Protein AF-A0AAN8NNY3-F1 (afdb_monomer)

Foldseek 3Di:
DDPLLVVQLQVLLCQAQVDHDDPPDDDPLSVLLVVLLVLVVQVPDPPNAVCNVPVCLVVDDPPPPRVVVVVSVVVSVVSLLVSLVVSLVSSVVCVVVVNGDDHNLVVQLCVQLVVDPVSDHDPVSSVVSSVVSSVSSSVRSPVSSVVVVVVVVCCVVPVVD

Sequence (161 aa):
MVDFDRTSGATVLRAVHGYNIEPGKPDALVERVDRMMKEFSLVAVPQKWMVDLFPILRYLPEGFPGTSFKKTARAWKKSFEETAHIQYQFAQRQIAAGCHRQSYVSKLVERSRKESDDGDLNPEDERAIIYTAANLYGGGADITAIGMTSFTLAMILFPEV

Solvent-accessible surface area (backbone atoms only — not comparable to full-atom values): 9024 Å² total; per-residue (Å²): 132,87,62,44,56,62,54,26,39,40,53,35,40,25,48,37,40,34,42,82,76,64,86,96,55,92,48,76,67,57,56,52,48,53,52,40,48,56,54,48,58,63,66,71,43,80,80,71,45,60,43,76,80,39,65,70,45,74,77,53,61,81,83,43,94,75,20,67,60,56,62,54,51,52,54,48,49,48,50,45,52,54,49,29,49,50,51,44,51,53,33,50,52,30,51,76,69,73,70,52,49,87,18,54,50,52,54,49,53,56,47,48,22,70,75,29,94,89,48,56,70,54,70,68,57,53,50,48,53,36,54,53,47,41,49,51,40,62,57,46,14,58,52,48,19,53,47,53,52,51,50,54,50,45,51,70,78,40,72,89,112

Structure (mmCIF, N/CA/C/O backbone):
data_AF-A0AAN8NNY3-F1
#
_entry.id   AF-A0AAN8NNY3-F1
#
loop_
_atom_site.group_PDB
_atom_site.id
_atom_site.type_symbol
_atom_site.label_atom_id
_atom_site.label_alt_id
_atom_site.label_comp_id
_atom_site.label_asym_id
_atom_site.label_entity_id
_atom_site.label_seq_id
_atom_site.pdbx_PDB_ins_code
_atom_site.Cartn_x
_atom_site.Cartn_y
_atom_site.Cartn_z
_atom_site.occupancy
_atom_site.B_iso_or_equiv
_atom_site.auth_seq_id
_atom_site.auth_comp_id
_atom_site.auth_asym_id
_atom_site.auth_atom_id
_atom_site.pdbx_PDB_model_num
ATOM 1 N N . MET A 1 1 ? -26.022 -9.196 -3.655 1.00 46.44 1 MET A N 1
ATOM 2 C CA . MET A 1 1 ? -24.721 -9.886 -3.550 1.00 46.44 1 MET A CA 1
ATOM 3 C C . MET A 1 1 ? -23.793 -8.943 -2.805 1.00 46.44 1 MET A C 1
ATOM 5 O O . MET A 1 1 ? -23.715 -7.792 -3.212 1.00 46.44 1 MET A O 1
ATOM 9 N N . VAL A 1 2 ? -23.241 -9.350 -1.660 1.00 61.12 2 VAL A N 1
ATOM 10 C CA . VAL A 1 2 ? -22.359 -8.488 -0.852 1.00 61.12 2 VAL A CA 1
ATOM 11 C C . VAL A 1 2 ? -21.041 -8.311 -1.601 1.00 61.12 2 VAL A C 1
ATOM 13 O O . VAL A 1 2 ? -20.445 -9.297 -2.020 1.00 61.12 2 VAL A O 1
ATOM 16 N N . ASP A 1 3 ? -20.616 -7.065 -1.793 1.00 80.94 3 ASP A N 1
ATOM 17 C CA . ASP A 1 3 ? -19.315 -6.738 -2.379 1.00 80.94 3 ASP A CA 1
ATOM 18 C C . ASP A 1 3 ? -18.250 -6.760 -1.270 1.00 80.94 3 ASP A C 1
ATOM 20 O O . ASP A 1 3 ? -18.065 -5.795 -0.513 1.00 80.94 3 ASP A O 1
ATOM 24 N N . PHE A 1 4 ? -17.627 -7.929 -1.108 1.00 85.50 4 PHE A N 1
ATOM 25 C CA . PHE A 1 4 ? -16.606 -8.182 -0.094 1.00 85.50 4 PHE A CA 1
ATOM 26 C C . PHE A 1 4 ? -15.318 -7.395 -0.352 1.00 85.50 4 PHE A C 1
ATOM 28 O O . PHE A 1 4 ? -14.710 -6.933 0.616 1.00 85.50 4 PHE A O 1
ATOM 35 N N . ASP A 1 5 ? -14.958 -7.166 -1.616 1.00 81.12 5 ASP A N 1
ATOM 36 C CA . ASP A 1 5 ? -13.766 -6.407 -2.010 1.00 81.12 5 ASP A CA 1
ATOM 37 C C . ASP A 1 5 ? -13.889 -4.960 -1.537 1.00 81.12 5 ASP A C 1
ATOM 39 O O . ASP A 1 5 ? -13.052 -4.460 -0.776 1.00 81.12 5 ASP A O 1
ATOM 43 N N . ARG A 1 6 ? -15.007 -4.308 -1.878 1.00 80.69 6 ARG A N 1
ATOM 44 C CA . ARG A 1 6 ? -15.270 -2.927 -1.463 1.00 80.69 6 ARG A CA 1
ATOM 45 C C . ARG A 1 6 ? -15.339 -2.793 0.057 1.00 80.69 6 ARG A C 1
ATOM 47 O O . ARG A 1 6 ? -14.796 -1.843 0.622 1.00 80.69 6 ARG A O 1
ATOM 54 N N . THR A 1 7 ? -16.011 -3.725 0.732 1.00 85.00 7 THR A N 1
ATOM 55 C CA . THR A 1 7 ? -16.192 -3.684 2.196 1.00 85.00 7 THR A CA 1
ATOM 56 C C . THR A 1 7 ? -14.870 -3.891 2.934 1.00 85.00 7 THR A C 1
ATOM 58 O O . THR A 1 7 ? -14.581 -3.208 3.922 1.00 85.00 7 THR A O 1
ATOM 61 N N . SER A 1 8 ? -14.037 -4.800 2.435 1.00 86.75 8 SER A N 1
ATOM 62 C CA . SER A 1 8 ? -12.702 -5.039 2.963 1.00 86.75 8 SER A CA 1
ATOM 63 C C . SER A 1 8 ? -11.789 -3.829 2.750 1.00 86.75 8 SER A C 1
ATOM 65 O O . SER A 1 8 ? -11.245 -3.284 3.714 1.00 86.75 8 SER A O 1
ATOM 67 N N . GLY A 1 9 ? -11.711 -3.321 1.514 1.00 85.62 9 GLY A N 1
ATOM 68 C CA . GLY A 1 9 ? -10.937 -2.125 1.182 1.00 85.62 9 GLY A CA 1
ATOM 69 C C . GLY A 1 9 ? -11.335 -0.920 2.038 1.00 85.62 9 GLY A C 1
ATOM 70 O O . GLY A 1 9 ? -10.467 -0.227 2.568 1.00 85.62 9 GLY A O 1
ATOM 71 N N . ALA A 1 10 ? -12.637 -0.723 2.269 1.00 86.75 10 ALA A N 1
ATOM 72 C CA . ALA A 1 10 ? -13.160 0.295 3.180 1.00 86.75 10 ALA A CA 1
ATOM 73 C C . ALA A 1 10 ? -12.654 0.151 4.610 1.00 86.75 10 ALA A C 1
ATOM 75 O O . ALA A 1 10 ? -12.238 1.125 5.243 1.00 86.75 10 ALA A O 1
ATOM 76 N N . THR A 1 11 ? -12.704 -1.073 5.122 1.00 89.00 11 THR A N 1
ATOM 77 C CA . THR A 1 11 ? -12.336 -1.381 6.501 1.00 89.00 11 THR A CA 1
ATOM 78 C C . THR A 1 11 ? -10.849 -1.131 6.722 1.00 89.00 11 THR A C 1
ATOM 80 O O . THR A 1 11 ? -10.465 -0.506 7.713 1.00 89.00 11 THR A O 1
ATOM 83 N N . VAL A 1 12 ? -10.013 -1.534 5.764 1.00 90.75 12 VAL A N 1
ATOM 84 C CA . VAL A 1 12 ? -8.563 -1.350 5.840 1.00 90.75 12 VAL A CA 1
ATOM 85 C C . VAL A 1 12 ? -8.171 0.114 5.630 1.00 90.75 12 VAL A C 1
ATOM 87 O O . VAL A 1 12 ? -7.403 0.642 6.429 1.00 90.75 12 VAL A O 1
ATOM 90 N N . LEU A 1 13 ? -8.752 0.832 4.661 1.00 90.50 13 LEU A N 1
ATOM 91 C CA . LEU A 1 13 ? -8.541 2.284 4.500 1.00 90.50 13 LEU A CA 1
ATOM 92 C C . LEU A 1 13 ? -8.874 3.059 5.781 1.00 90.50 13 LEU A C 1
ATOM 94 O O . LEU A 1 13 ? -8.124 3.950 6.196 1.00 90.50 13 LEU A O 1
ATOM 98 N N . ARG A 1 14 ? -9.968 2.683 6.448 1.00 92.25 14 ARG A N 1
ATOM 99 C CA . ARG A 1 14 ? -10.376 3.279 7.720 1.00 92.25 14 ARG A CA 1
ATOM 100 C C . ARG A 1 14 ? -9.402 2.964 8.846 1.00 92.25 14 ARG A C 1
ATOM 102 O O . ARG A 1 14 ? -9.060 3.864 9.608 1.00 92.25 14 ARG A O 1
ATOM 109 N N . ALA A 1 15 ? -8.954 1.717 8.964 1.00 93.88 15 ALA A N 1
ATOM 110 C CA . ALA A 1 15 ? -8.013 1.309 10.003 1.00 93.88 15 ALA A CA 1
ATOM 111 C C . ALA A 1 15 ? -6.622 1.938 9.810 1.00 93.88 15 ALA A C 1
ATOM 113 O O . ALA A 1 15 ? -5.995 2.379 10.776 1.00 93.88 15 ALA A O 1
ATOM 114 N N . VAL A 1 16 ? -6.152 2.008 8.563 1.00 94.94 16 VAL A N 1
ATOM 115 C CA . VAL A 1 16 ? -4.788 2.433 8.239 1.00 94.94 16 VAL A CA 1
ATOM 116 C C . VAL A 1 16 ? -4.667 3.953 8.161 1.00 94.94 16 VAL A C 1
ATOM 118 O O . VAL A 1 16 ? -3.784 4.519 8.801 1.00 94.94 16 VAL A O 1
ATOM 121 N N . HIS A 1 17 ? -5.576 4.618 7.444 1.00 93.94 17 HIS A N 1
ATOM 122 C CA . HIS A 1 17 ? -5.497 6.055 7.148 1.00 93.94 17 HIS A CA 1
ATOM 123 C C . HIS A 1 17 ? -6.589 6.891 7.826 1.00 93.94 17 HIS A C 1
ATOM 125 O O . HIS A 1 17 ? -6.623 8.109 7.659 1.00 93.94 17 HIS A O 1
ATOM 131 N N . GLY A 1 18 ? -7.520 6.264 8.553 1.00 92.69 18 GLY A N 1
ATOM 132 C CA . GLY A 1 18 ? -8.675 6.968 9.116 1.00 92.69 18 GLY A CA 1
ATOM 133 C C . GLY A 1 18 ? -9.695 7.394 8.054 1.00 92.69 18 GLY A C 1
ATOM 134 O O . GLY A 1 18 ? -10.575 8.197 8.352 1.00 92.69 18 GLY A O 1
ATOM 135 N N . TYR A 1 19 ? -9.581 6.869 6.831 1.00 91.38 19 TYR A N 1
ATOM 136 C CA . TYR A 1 19 ? -10.404 7.242 5.684 1.00 91.38 19 TYR A CA 1
ATOM 137 C C . TYR A 1 19 ? -11.764 6.539 5.727 1.00 91.38 19 TYR A C 1
ATOM 139 O O . TYR A 1 19 ? -11.829 5.323 5.891 1.00 91.38 19 TYR A O 1
ATOM 147 N N . ASN A 1 20 ? -12.859 7.286 5.587 1.00 88.06 20 ASN A N 1
ATOM 148 C CA . ASN A 1 20 ? -14.209 6.728 5.623 1.00 88.06 20 ASN A CA 1
ATOM 149 C C . ASN A 1 20 ? -14.860 6.849 4.244 1.00 88.06 20 ASN A C 1
ATOM 151 O O . ASN A 1 20 ? -15.043 7.958 3.754 1.00 88.06 20 ASN A O 1
ATOM 155 N N . ILE A 1 21 ? -15.226 5.715 3.651 1.00 84.31 21 ILE A N 1
ATOM 156 C CA . ILE A 1 21 ? -15.906 5.678 2.353 1.00 84.31 21 ILE A CA 1
ATOM 157 C C . ILE A 1 21 ? -17.404 5.888 2.567 1.00 84.31 21 ILE A C 1
ATOM 159 O O . ILE A 1 21 ? -18.008 5.266 3.446 1.00 84.31 21 ILE A O 1
ATOM 163 N N . GLU A 1 22 ? -18.022 6.718 1.730 1.00 77.75 22 GLU A N 1
ATOM 164 C CA . GLU A 1 22 ? -19.474 6.876 1.725 1.00 77.75 22 GLU A CA 1
ATOM 165 C C . GLU A 1 22 ? -20.169 5.652 1.089 1.00 77.75 22 GLU A C 1
ATOM 167 O O . GLU A 1 22 ? -19.827 5.238 -0.029 1.00 77.75 22 GLU A O 1
ATOM 172 N N . PRO A 1 23 ? -21.167 5.049 1.764 1.00 72.44 23 PRO A N 1
ATOM 173 C CA . PRO A 1 23 ? -21.946 3.959 1.191 1.00 72.44 23 PRO A CA 1
ATOM 174 C C . PRO A 1 23 ? -22.622 4.378 -0.122 1.00 72.44 23 PRO A C 1
ATOM 176 O O . PRO A 1 23 ? -23.242 5.434 -0.204 1.00 72.44 23 PRO A O 1
ATOM 179 N N . GLY A 1 24 ? -22.518 3.536 -1.153 1.00 69.69 24 GLY A N 1
ATOM 180 C CA . GLY A 1 24 ? -23.240 3.718 -2.418 1.00 69.69 24 GLY A CA 1
ATOM 181 C C . GLY A 1 24 ? -22.685 4.779 -3.376 1.00 69.69 24 GLY A C 1
ATOM 182 O O . GLY A 1 24 ? -23.247 4.936 -4.456 1.00 69.69 24 GLY A O 1
ATOM 183 N N . LYS A 1 25 ? -21.590 5.478 -3.041 1.00 76.19 25 LYS A N 1
ATOM 184 C CA . LYS A 1 25 ? -20.931 6.418 -3.964 1.00 76.19 25 LYS A CA 1
ATOM 185 C C . LYS A 1 25 ? -19.601 5.879 -4.501 1.00 76.19 25 LYS A C 1
ATOM 187 O O . LYS A 1 25 ? -18.869 5.224 -3.753 1.00 76.19 25 LYS A O 1
ATOM 192 N N . PRO A 1 26 ? -19.264 6.135 -5.777 1.00 74.19 26 PRO A N 1
ATOM 193 C CA . PRO A 1 26 ? -17.911 5.929 -6.278 1.00 74.19 26 PRO A CA 1
ATOM 194 C C . PRO A 1 26 ? -16.924 6.765 -5.466 1.00 74.19 26 PRO A C 1
ATOM 196 O O . PRO A 1 26 ? -17.214 7.910 -5.117 1.00 74.19 26 PRO A O 1
ATOM 199 N N . ASP A 1 27 ? -15.773 6.182 -5.161 1.00 82.62 27 ASP A N 1
ATOM 200 C CA .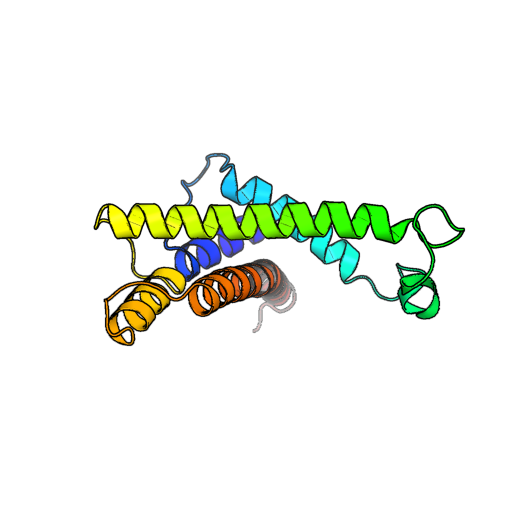 ASP A 1 27 ? -14.730 6.823 -4.376 1.00 82.62 27 ASP A CA 1
ATOM 201 C C . ASP A 1 27 ? -13.424 6.751 -5.164 1.00 82.62 27 ASP A C 1
ATOM 203 O O . ASP A 1 27 ? -12.907 5.669 -5.447 1.00 82.62 27 ASP A O 1
ATOM 207 N N . ALA A 1 28 ? -12.904 7.915 -5.548 1.00 83.56 28 ALA A N 1
ATOM 208 C CA . ALA A 1 28 ? -11.729 8.003 -6.405 1.00 83.56 28 ALA A CA 1
ATOM 209 C C . ALA A 1 28 ? -10.469 7.415 -5.748 1.00 83.56 28 ALA A C 1
ATOM 211 O O . ALA A 1 28 ? -9.569 6.958 -6.457 1.00 83.56 28 ALA A O 1
ATOM 212 N N . LEU A 1 29 ? -10.382 7.423 -4.409 1.00 82.94 29 LEU A N 1
ATOM 213 C CA . LEU A 1 29 ? -9.265 6.806 -3.703 1.00 82.94 29 LEU A CA 1
ATOM 214 C C . LEU A 1 29 ? -9.360 5.286 -3.811 1.00 82.94 29 LEU A C 1
ATOM 216 O O . LEU A 1 29 ? -8.369 4.642 -4.135 1.00 82.94 29 LEU A O 1
ATOM 220 N N . VAL A 1 30 ? -10.555 4.732 -3.620 1.00 81.94 30 VAL A N 1
ATOM 221 C CA . VAL A 1 30 ? -10.816 3.290 -3.748 1.00 81.94 30 VAL A CA 1
ATOM 222 C C . VAL A 1 30 ? -10.535 2.809 -5.163 1.00 81.94 30 VAL A C 1
ATOM 224 O O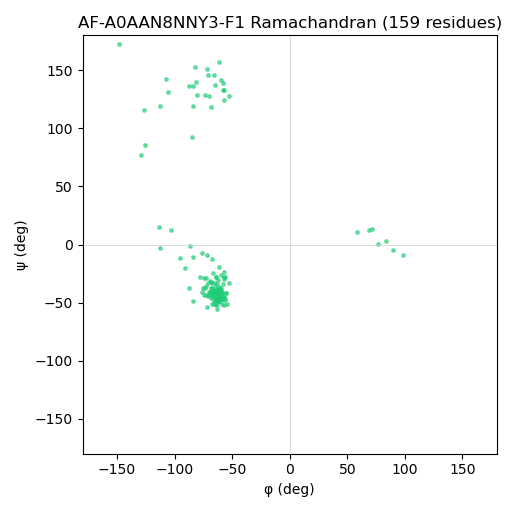 . VAL A 1 30 ? -9.765 1.878 -5.337 1.00 81.94 30 VAL A O 1
ATOM 227 N N . GLU A 1 31 ? -11.050 3.493 -6.186 1.00 83.12 31 GLU A N 1
ATOM 228 C CA . GLU A 1 31 ? -10.819 3.106 -7.584 1.00 83.12 31 GLU A CA 1
ATOM 229 C C . GLU A 1 31 ? -9.333 3.115 -7.965 1.00 83.12 31 GLU A C 1
ATOM 231 O O . GLU A 1 31 ? -8.858 2.266 -8.730 1.00 83.12 31 GLU A O 1
ATOM 236 N N . ARG A 1 32 ? -8.579 4.093 -7.449 1.00 85.88 32 ARG A N 1
ATOM 237 C CA . ARG A 1 32 ? -7.135 4.173 -7.682 1.00 85.88 32 ARG A CA 1
ATOM 238 C C . ARG A 1 32 ? -6.412 3.010 -7.020 1.00 85.88 32 ARG A C 1
ATOM 240 O O . ARG A 1 32 ? -5.521 2.412 -7.619 1.00 85.88 32 ARG A O 1
ATOM 247 N N . VAL A 1 33 ? -6.821 2.689 -5.805 1.00 83.25 33 VAL A N 1
ATOM 248 C CA . VAL A 1 33 ? -6.248 1.606 -5.028 1.00 83.25 33 VAL A CA 1
ATOM 249 C C . VAL A 1 33 ? -6.596 0.238 -5.632 1.00 83.25 33 VAL A C 1
ATOM 251 O O . VAL A 1 33 ? -5.703 -0.590 -5.784 1.00 83.25 33 VAL A O 1
ATOM 254 N N . ASP A 1 34 ? -7.825 0.030 -6.103 1.00 81.81 34 ASP A N 1
ATOM 255 C CA . ASP A 1 34 ? -8.236 -1.180 -6.827 1.00 81.81 34 ASP A CA 1
ATOM 256 C C . ASP A 1 34 ? -7.417 -1.375 -8.107 1.00 81.81 34 ASP A C 1
ATOM 258 O O . ASP A 1 34 ? -7.011 -2.487 -8.449 1.00 81.81 34 ASP A O 1
ATOM 262 N N . ARG A 1 35 ? -7.141 -0.284 -8.833 1.00 85.94 35 ARG A N 1
ATOM 263 C CA . ARG A 1 35 ? -6.269 -0.323 -10.013 1.00 85.94 35 ARG A CA 1
ATOM 264 C C . ARG A 1 35 ? -4.855 -0.758 -9.639 1.00 85.94 35 ARG A C 1
ATOM 266 O O . ARG A 1 35 ? -4.319 -1.655 -10.284 1.00 85.94 35 ARG A O 1
ATOM 273 N N . MET A 1 36 ? -4.280 -0.150 -8.605 1.00 86.88 36 MET A N 1
ATOM 274 C CA . MET A 1 36 ? -2.957 -0.509 -8.095 1.00 86.88 36 MET A CA 1
ATOM 275 C C . MET A 1 36 ? -2.913 -1.982 -7.657 1.00 86.88 36 MET A C 1
ATOM 277 O O . MET A 1 36 ? -1.954 -2.686 -7.970 1.00 86.88 36 MET A O 1
ATOM 281 N N . MET A 1 37 ? -3.961 -2.483 -6.997 1.00 82.50 37 MET A N 1
ATOM 282 C CA . MET A 1 37 ? -4.037 -3.885 -6.580 1.00 82.50 37 MET A CA 1
ATOM 283 C C . MET A 1 37 ? -4.114 -4.843 -7.767 1.00 82.50 37 MET A C 1
ATOM 285 O O . MET A 1 37 ? -3.406 -5.845 -7.773 1.00 82.50 37 MET A O 1
ATOM 289 N N . LYS A 1 38 ? -4.864 -4.511 -8.824 1.00 86.00 38 LYS A N 1
ATOM 290 C CA . LYS A 1 38 ? -4.867 -5.308 -10.065 1.00 86.00 38 LYS A CA 1
ATOM 291 C C . LYS A 1 38 ? -3.478 -5.395 -10.693 1.00 86.00 38 LYS A C 1
ATOM 293 O O . LYS A 1 38 ? -3.078 -6.462 -11.151 1.00 86.00 38 LYS A O 1
ATOM 298 N N . GLU A 1 39 ? -2.730 -4.294 -10.715 1.00 87.94 39 GLU A N 1
ATOM 299 C CA . GLU A 1 39 ? -1.339 -4.288 -11.182 1.00 87.94 39 GLU A CA 1
ATOM 300 C C . GLU A 1 39 ? -0.452 -5.174 -10.294 1.00 87.94 39 GLU A C 1
ATOM 302 O O . GLU A 1 39 ? 0.308 -5.998 -10.805 1.00 87.94 39 GLU A O 1
ATOM 307 N N . PHE A 1 40 ? -0.604 -5.080 -8.971 1.00 82.94 40 PHE A N 1
ATOM 308 C CA . PHE A 1 40 ? 0.128 -5.898 -8.005 1.00 82.94 40 PHE A CA 1
ATOM 309 C C . PHE A 1 40 ? -0.149 -7.401 -8.162 1.00 82.94 40 PHE A C 1
ATOM 311 O O . PHE A 1 40 ? 0.795 -8.193 -8.220 1.00 82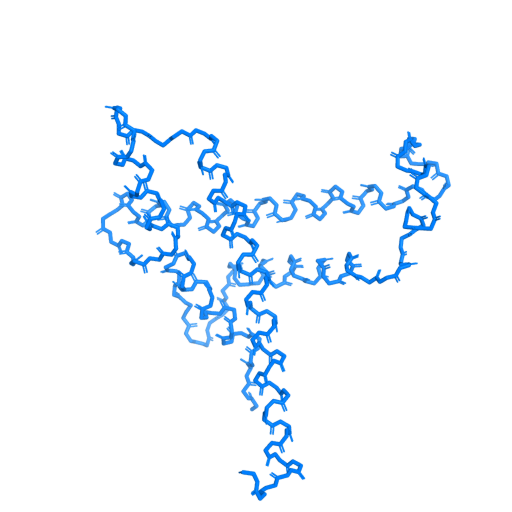.94 40 PHE A O 1
ATOM 318 N N . SER A 1 41 ? -1.410 -7.807 -8.333 1.00 83.19 41 SER A N 1
ATOM 319 C CA . SER A 1 41 ? -1.773 -9.210 -8.573 1.00 83.19 41 SER A CA 1
ATOM 320 C C . SER A 1 41 ? -1.077 -9.769 -9.814 1.00 83.19 41 SER A C 1
ATOM 322 O O . SER A 1 41 ? -0.684 -10.931 -9.837 1.00 83.19 41 SER A O 1
ATOM 324 N N . LEU A 1 42 ? -0.865 -8.941 -10.845 1.00 85.88 42 LEU A N 1
ATOM 325 C CA . LEU A 1 42 ? -0.134 -9.344 -12.042 1.00 85.88 42 LEU A CA 1
ATOM 326 C C . LEU A 1 42 ? 1.375 -9.476 -11.800 1.00 85.88 42 LEU A C 1
ATOM 328 O O . LEU A 1 42 ? 1.993 -10.271 -12.502 1.00 85.88 42 LEU A O 1
ATOM 332 N N . VAL A 1 43 ? 1.967 -8.725 -10.866 1.00 85.00 43 VAL A N 1
ATOM 333 C CA . VAL A 1 43 ? 3.372 -8.911 -10.453 1.00 85.00 43 VAL A CA 1
ATOM 334 C C . VAL A 1 43 ? 3.545 -10.250 -9.747 1.00 85.00 43 VAL A C 1
ATOM 336 O O . VAL A 1 43 ? 4.509 -10.952 -10.027 1.00 85.00 43 VAL A O 1
ATOM 339 N N . ALA A 1 44 ? 2.599 -10.612 -8.879 1.00 82.81 44 ALA A N 1
ATOM 340 C CA . ALA A 1 44 ? 2.673 -11.797 -8.028 1.00 82.81 44 ALA A CA 1
ATOM 341 C C . ALA A 1 44 ? 2.505 -13.135 -8.773 1.00 82.81 44 ALA A C 1
ATOM 343 O O . ALA A 1 44 ? 2.709 -14.190 -8.176 1.00 82.81 44 ALA A O 1
ATOM 344 N N . VAL A 1 45 ? 2.138 -13.117 -10.062 1.00 85.62 45 VAL A N 1
ATOM 345 C CA . VAL A 1 45 ? 1.975 -14.340 -10.861 1.00 85.62 45 VAL A CA 1
ATOM 346 C C . VAL A 1 45 ? 3.340 -15.007 -11.082 1.00 85.62 45 VAL A C 1
ATOM 348 O O . VAL A 1 45 ? 4.192 -14.419 -11.756 1.00 85.62 45 VAL A O 1
ATOM 351 N N . PRO A 1 46 ? 3.546 -16.244 -10.595 1.00 80.12 46 PRO A N 1
ATOM 352 C CA . PRO A 1 46 ? 4.806 -16.952 -10.779 1.00 80.12 46 PRO A CA 1
ATOM 353 C C . PRO A 1 46 ? 5.144 -17.145 -12.258 1.00 80.12 46 PRO A C 1
ATOM 355 O O . PRO A 1 46 ? 4.265 -17.434 -13.069 1.00 80.12 46 PRO A O 1
ATOM 358 N N . GLN A 1 47 ? 6.431 -17.022 -12.599 1.00 80.00 47 GLN A N 1
ATOM 359 C CA . GLN A 1 47 ? 6.982 -17.277 -13.941 1.00 80.00 47 GLN A CA 1
ATOM 360 C C . GLN A 1 47 ? 6.380 -16.423 -15.066 1.00 80.00 47 GLN A C 1
ATOM 362 O O . GLN A 1 47 ? 6.634 -16.672 -16.245 1.00 80.00 47 GLN A O 1
ATOM 367 N N . LYS A 1 48 ? 5.601 -15.395 -14.727 1.00 85.56 48 LYS A N 1
ATOM 368 C CA . LYS A 1 48 ? 5.023 -14.493 -15.716 1.00 85.56 48 LYS A CA 1
ATOM 369 C C . LYS A 1 48 ? 6.081 -13.625 -16.381 1.00 85.56 48 LYS A C 1
ATOM 371 O O . LYS A 1 48 ? 5.926 -13.249 -17.544 1.00 85.56 48 LYS A O 1
ATOM 376 N N . TRP A 1 49 ? 7.141 -13.286 -15.653 1.00 87.69 49 TRP A N 1
ATOM 377 C CA . TRP A 1 49 ? 8.164 -12.376 -16.133 1.00 87.69 49 TRP A CA 1
ATOM 378 C C . TRP A 1 49 ? 9.417 -13.153 -16.502 1.00 87.69 49 TRP A C 1
ATOM 380 O O . TRP A 1 49 ? 9.942 -13.938 -15.719 1.00 87.69 49 TRP A O 1
ATOM 390 N N . MET A 1 50 ? 9.960 -12.886 -17.693 1.00 86.69 50 MET A N 1
ATOM 391 C CA . MET A 1 50 ? 11.203 -13.532 -18.128 1.00 86.69 50 MET A CA 1
ATOM 392 C C . MET A 1 50 ? 12.359 -13.302 -17.145 1.00 86.69 50 MET A C 1
ATOM 394 O O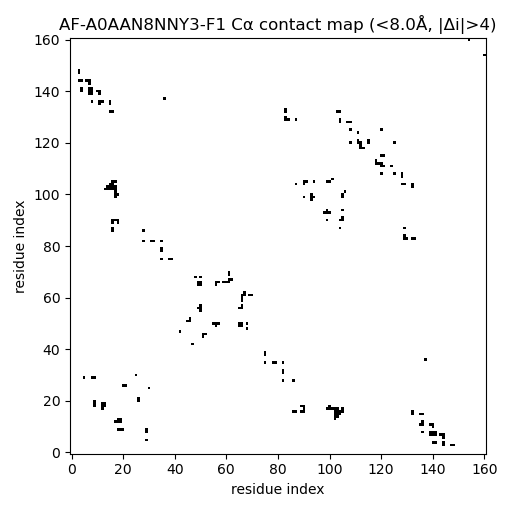 . MET A 1 50 ? 13.244 -14.145 -17.049 1.00 86.69 50 MET A O 1
ATOM 398 N N . VAL A 1 51 ? 12.354 -12.184 -16.408 1.00 89.62 51 VAL A N 1
ATOM 399 C CA . VAL A 1 51 ? 13.367 -11.878 -15.387 1.00 89.62 51 VAL A CA 1
ATOM 400 C C . VAL A 1 51 ? 13.316 -12.830 -14.186 1.00 89.62 51 VAL A C 1
ATOM 402 O O . VAL A 1 51 ? 14.350 -13.033 -13.556 1.00 89.62 51 VAL A O 1
ATOM 405 N N . ASP A 1 52 ? 12.167 -13.458 -13.914 1.00 88.62 52 ASP A N 1
ATOM 406 C CA . ASP A 1 52 ? 12.017 -14.445 -12.836 1.00 88.62 52 ASP A CA 1
ATOM 407 C C . ASP A 1 52 ? 12.742 -15.753 -13.183 1.00 88.62 52 ASP A C 1
ATOM 409 O O . ASP A 1 52 ? 13.284 -16.423 -12.309 1.00 88.62 52 ASP A O 1
ATOM 413 N N . LEU A 1 53 ? 12.778 -16.101 -14.476 1.00 89.94 53 LEU A N 1
ATOM 414 C CA . LEU A 1 53 ? 13.479 -17.278 -14.999 1.00 89.94 53 LEU A CA 1
ATOM 415 C C . LEU A 1 53 ? 14.950 -16.975 -15.316 1.00 89.94 53 LEU A C 1
ATOM 417 O O . LEU A 1 53 ? 15.826 -17.807 -15.093 1.00 89.94 53 LEU A O 1
ATOM 421 N N . PHE A 1 54 ? 15.228 -15.774 -15.827 1.00 90.94 54 PHE A N 1
ATOM 422 C CA . PHE A 1 54 ? 16.557 -15.328 -16.238 1.00 90.94 54 PHE A CA 1
ATOM 423 C C . PHE A 1 54 ? 16.917 -14.002 -15.549 1.00 90.94 54 PHE A C 1
ATOM 425 O O . PHE A 1 54 ? 16.776 -12.928 -16.147 1.00 90.94 54 PHE A O 1
ATOM 432 N N . PRO A 1 55 ? 17.464 -14.043 -14.317 1.00 89.94 55 PRO A N 1
ATOM 433 C CA . PRO A 1 55 ? 17.766 -12.844 -13.531 1.00 89.94 55 PRO A CA 1
ATOM 434 C C . PRO A 1 55 ? 18.702 -11.850 -14.227 1.00 89.94 55 PRO A C 1
ATOM 436 O O . PRO A 1 55 ? 18.666 -10.655 -13.934 1.00 89.94 55 PRO A O 1
ATOM 439 N N . ILE A 1 56 ? 19.521 -12.314 -15.180 1.00 92.12 56 ILE A N 1
ATOM 440 C CA . ILE A 1 56 ? 20.446 -11.471 -15.949 1.00 92.12 56 ILE A CA 1
ATOM 441 C C . ILE A 1 56 ? 19.733 -10.366 -16.744 1.00 92.12 56 ILE A C 1
ATOM 443 O O . ILE A 1 56 ? 20.297 -9.289 -16.945 1.00 92.12 56 ILE A O 1
ATOM 447 N N . LEU A 1 57 ? 18.459 -10.568 -17.108 1.00 91.06 57 LEU A N 1
ATOM 448 C CA . LEU A 1 57 ? 17.646 -9.581 -17.824 1.00 91.06 57 LEU A CA 1
ATOM 449 C C . LEU A 1 57 ? 17.445 -8.280 -17.025 1.00 91.06 57 LEU A C 1
ATOM 451 O O . LEU A 1 57 ? 17.163 -7.234 -17.615 1.00 91.06 57 LEU A O 1
ATOM 455 N N . ARG A 1 58 ? 17.645 -8.291 -15.695 1.00 91.19 58 ARG A N 1
ATOM 456 C CA . ARG A 1 58 ? 17.585 -7.074 -14.865 1.00 91.19 58 ARG A CA 1
ATOM 457 C C . ARG A 1 58 ? 18.668 -6.053 -15.218 1.00 91.19 58 ARG A C 1
ATOM 459 O O . ARG A 1 58 ? 18.434 -4.855 -15.064 1.00 91.19 58 ARG A O 1
ATOM 466 N N . TYR A 1 59 ? 19.809 -6.502 -15.737 1.00 91.56 59 TYR A N 1
ATOM 467 C CA . TYR A 1 59 ? 20.954 -5.644 -16.057 1.00 91.56 59 TYR A CA 1
ATOM 468 C C . TYR A 1 59 ? 20.939 -5.106 -17.490 1.00 91.56 59 TYR A C 1
ATOM 470 O O . TYR A 1 59 ? 21.568 -4.089 -17.764 1.00 91.56 59 TYR A O 1
ATOM 478 N N . LEU A 1 60 ? 20.199 -5.747 -18.398 1.00 92.69 60 LEU A N 1
ATOM 479 C CA . LEU A 1 60 ? 20.130 -5.341 -19.803 1.00 92.69 60 LEU A CA 1
ATOM 480 C C . LEU A 1 60 ? 19.344 -4.035 -19.983 1.00 92.69 60 LEU A C 1
ATOM 482 O O . LEU A 1 60 ? 18.371 -3.816 -19.263 1.00 92.69 60 LEU A O 1
ATOM 486 N N . PRO A 1 61 ? 19.704 -3.161 -20.935 1.00 89.94 61 PRO A N 1
ATOM 487 C CA . PRO A 1 61 ? 18.964 -1.927 -21.175 1.00 89.94 61 PRO A CA 1
ATOM 488 C C . PRO A 1 61 ? 17.507 -2.195 -21.585 1.00 89.94 61 PRO A C 1
ATOM 490 O O . PRO A 1 61 ? 17.134 -3.273 -22.059 1.00 89.94 61 PRO A O 1
ATOM 493 N N . GLU A 1 62 ? 16.652 -1.197 -21.374 1.00 89.19 62 GLU A N 1
ATOM 494 C CA . GLU A 1 62 ? 15.278 -1.246 -21.871 1.00 89.19 62 GLU A CA 1
ATOM 495 C C . GLU A 1 62 ? 15.268 -1.248 -23.406 1.00 89.19 62 GLU A C 1
ATOM 497 O O . GLU A 1 62 ? 16.027 -0.513 -24.032 1.00 89.19 62 GLU A O 1
ATOM 502 N N . GLY A 1 63 ? 14.421 -2.088 -24.005 1.00 85.12 63 GLY A N 1
ATOM 503 C CA . GLY A 1 63 ? 14.334 -2.260 -25.460 1.00 85.12 63 GLY A CA 1
ATOM 504 C C . GLY A 1 63 ? 15.097 -3.477 -25.993 1.00 85.12 63 GLY A C 1
ATOM 505 O O . GLY A 1 63 ? 14.909 -3.851 -27.146 1.00 85.12 63 GLY A O 1
ATOM 506 N N . PHE A 1 64 ? 15.902 -4.138 -25.156 1.00 90.69 64 PHE A N 1
ATOM 507 C CA . PHE A 1 64 ? 16.492 -5.439 -25.478 1.00 90.69 64 PHE A CA 1
ATOM 508 C C . PHE A 1 64 ? 15.427 -6.560 -25.447 1.00 90.69 64 PHE A C 1
ATOM 510 O O . PHE A 1 64 ? 14.463 -6.470 -24.675 1.00 90.69 64 PHE A O 1
ATOM 517 N N . PRO A 1 65 ? 15.574 -7.644 -26.237 1.00 85.75 65 PRO A N 1
ATOM 518 C CA . PRO A 1 65 ? 14.667 -8.787 -26.166 1.00 85.75 65 PRO A CA 1
ATOM 519 C C . PRO A 1 65 ? 14.544 -9.317 -24.731 1.00 85.75 65 PRO A C 1
ATOM 521 O O . PRO A 1 65 ? 15.542 -9.558 -24.056 1.00 85.75 65 PRO A O 1
ATOM 524 N N . GLY A 1 66 ? 13.310 -9.464 -24.246 1.00 84.69 66 GLY A N 1
ATOM 525 C CA . GLY A 1 66 ? 13.027 -9.928 -22.884 1.00 84.69 66 GLY A CA 1
ATOM 526 C C . GLY A 1 66 ? 13.065 -8.859 -21.783 1.00 84.69 66 GLY A C 1
ATOM 527 O O . GLY A 1 66 ? 12.836 -9.201 -20.625 1.00 84.69 66 GLY A O 1
ATOM 528 N N . THR A 1 67 ? 13.285 -7.571 -22.095 1.00 90.69 67 THR A N 1
ATOM 529 C CA . THR A 1 67 ? 13.279 -6.479 -21.090 1.00 90.69 67 THR A CA 1
ATOM 530 C C . THR A 1 67 ? 12.018 -5.610 -21.082 1.00 90.69 67 THR A C 1
ATOM 532 O O . THR A 1 67 ? 11.976 -4.585 -20.400 1.00 90.69 67 THR A O 1
ATOM 535 N N . SER A 1 68 ? 10.944 -6.029 -21.765 1.00 88.31 68 SER A N 1
ATOM 536 C CA . SER A 1 68 ? 9.656 -5.306 -21.792 1.00 88.31 68 SER A CA 1
ATOM 537 C C . SER A 1 68 ? 9.060 -5.078 -20.396 1.00 88.31 68 SER A C 1
ATOM 539 O O . SER A 1 68 ? 8.422 -4.050 -20.158 1.00 88.31 68 SER A O 1
ATOM 541 N N . PHE A 1 69 ? 9.344 -5.979 -19.446 1.00 90.00 69 PHE A N 1
ATOM 542 C CA . PHE A 1 69 ? 8.928 -5.861 -18.046 1.00 90.00 69 PHE A CA 1
ATOM 543 C C . PHE A 1 69 ? 9.412 -4.561 -17.391 1.00 90.00 69 PHE A C 1
ATOM 545 O O . PHE A 1 69 ? 8.742 -4.060 -16.495 1.00 90.00 69 PHE A O 1
ATOM 552 N N . LYS A 1 70 ? 10.532 -3.971 -17.836 1.00 91.50 70 LYS A N 1
ATOM 553 C CA . LYS A 1 70 ? 11.072 -2.731 -17.254 1.00 91.50 70 LYS A CA 1
ATOM 554 C C . LYS A 1 70 ? 10.120 -1.550 -17.423 1.00 91.50 70 LYS A C 1
ATOM 556 O O . LYS A 1 70 ? 9.961 -0.756 -16.495 1.00 91.50 70 LYS A O 1
ATOM 561 N N . LYS A 1 71 ? 9.448 -1.455 -18.575 1.00 91.38 71 LYS A N 1
ATOM 562 C CA . LYS A 1 71 ? 8.447 -0.412 -18.836 1.00 91.38 71 LYS A CA 1
ATOM 563 C C . LYS A 1 71 ? 7.252 -0.565 -17.898 1.00 91.38 71 LYS A C 1
ATOM 565 O O . LYS A 1 71 ? 6.850 0.404 -17.257 1.00 91.38 71 LYS A O 1
ATOM 570 N N . THR A 1 72 ? 6.735 -1.787 -17.786 1.00 91.06 72 THR A N 1
ATOM 571 C CA . THR A 1 72 ? 5.617 -2.129 -16.901 1.00 91.06 72 THR A CA 1
ATOM 572 C C . THR A 1 72 ? 5.973 -1.893 -15.435 1.00 91.06 72 THR A C 1
ATOM 574 O O . THR A 1 72 ? 5.239 -1.205 -14.735 1.00 91.06 72 THR A O 1
ATOM 577 N N . ALA A 1 73 ? 7.146 -2.351 -14.994 1.00 90.88 73 ALA A N 1
ATOM 578 C CA . ALA A 1 73 ? 7.635 -2.167 -13.633 1.00 90.88 73 ALA A CA 1
ATOM 579 C C . ALA A 1 73 ? 7.737 -0.684 -13.252 1.00 90.88 73 ALA A C 1
ATOM 581 O O . ALA A 1 73 ? 7.334 -0.315 -12.155 1.00 90.88 73 ALA A O 1
ATOM 582 N N . ARG A 1 74 ? 8.216 0.192 -14.150 1.00 92.62 74 ARG A N 1
ATOM 583 C CA . ARG A 1 74 ? 8.228 1.642 -13.881 1.00 92.62 74 ARG A CA 1
ATOM 584 C C . ARG A 1 74 ? 6.826 2.233 -13.777 1.00 92.62 74 ARG A C 1
ATOM 586 O O . ARG A 1 74 ? 6.593 3.051 -12.893 1.00 92.62 74 ARG A O 1
ATOM 593 N N . ALA A 1 75 ? 5.914 1.845 -14.668 1.00 92.19 75 ALA A N 1
ATOM 594 C CA . ALA A 1 75 ? 4.540 2.341 -14.645 1.00 92.19 75 ALA A CA 1
ATOM 595 C C . ALA A 1 75 ? 3.822 1.939 -13.347 1.00 92.19 75 ALA A C 1
ATOM 597 O O . ALA A 1 75 ? 3.239 2.789 -12.679 1.00 92.19 75 ALA A O 1
ATOM 598 N N . TRP A 1 76 ? 3.937 0.672 -12.952 1.00 92.19 76 TRP A N 1
ATOM 599 C CA . TRP A 1 76 ? 3.300 0.146 -11.744 1.00 92.19 76 TRP A CA 1
ATOM 600 C C . TRP A 1 76 ? 3.970 0.640 -10.466 1.00 92.19 76 TRP A C 1
ATOM 602 O O . TRP A 1 76 ? 3.281 0.961 -9.504 1.00 92.19 76 TRP A O 1
ATOM 612 N N . LYS A 1 77 ? 5.299 0.813 -10.465 1.00 91.25 77 LYS A N 1
ATOM 613 C CA . LYS A 1 77 ? 5.999 1.478 -9.358 1.00 91.25 77 LYS A CA 1
ATOM 614 C C . LYS A 1 77 ? 5.470 2.898 -9.147 1.00 91.25 77 LYS A C 1
ATOM 616 O O . LYS A 1 77 ? 5.165 3.265 -8.020 1.00 91.25 77 LYS A O 1
ATOM 621 N N . LYS A 1 78 ? 5.313 3.672 -10.225 1.00 92.75 78 LYS A N 1
ATOM 622 C CA . LYS A 1 78 ? 4.754 5.028 -10.159 1.00 92.75 78 LYS A CA 1
ATOM 623 C C . LYS A 1 78 ? 3.307 5.020 -9.647 1.00 92.75 78 LYS A C 1
ATOM 625 O O . LYS A 1 78 ? 2.975 5.809 -8.773 1.00 92.75 78 LYS A O 1
ATOM 630 N N . SER A 1 79 ? 2.473 4.111 -10.152 1.00 90.94 79 SER A N 1
ATOM 631 C CA . SER A 1 79 ? 1.085 3.918 -9.701 1.00 90.94 79 SER A CA 1
ATOM 632 C C . SER A 1 79 ? 0.999 3.629 -8.194 1.00 90.94 79 SER A C 1
ATOM 634 O O . SER A 1 79 ? 0.226 4.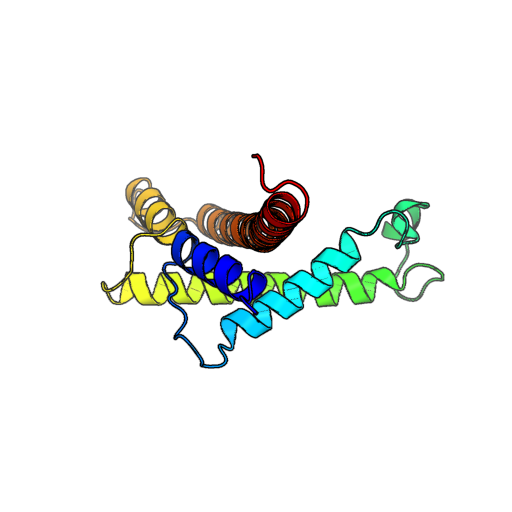270 -7.477 1.00 90.94 79 SER A O 1
ATOM 636 N N . PHE A 1 80 ? 1.855 2.733 -7.696 1.00 90.88 80 PHE A N 1
ATOM 637 C CA . PHE A 1 80 ? 1.978 2.406 -6.276 1.00 90.88 80 PHE A CA 1
ATOM 638 C C . PHE A 1 80 ? 2.449 3.599 -5.435 1.00 90.88 80 PHE A C 1
ATOM 640 O O . PHE A 1 80 ? 1.796 3.951 -4.455 1.00 90.88 80 PHE A O 1
ATOM 647 N N . GLU A 1 81 ? 3.542 4.257 -5.833 1.00 92.75 81 GLU A N 1
ATOM 648 C CA . GLU A 1 81 ? 4.080 5.419 -5.118 1.00 92.75 81 GLU A CA 1
ATOM 649 C C . GLU A 1 81 ? 3.043 6.544 -5.030 1.00 92.75 81 GLU A C 1
ATOM 651 O O . GLU A 1 81 ? 2.798 7.065 -3.945 1.00 92.75 81 GLU A O 1
ATOM 656 N N . GLU A 1 82 ? 2.378 6.889 -6.132 1.00 92.44 82 GLU A N 1
ATOM 657 C CA . GLU A 1 82 ? 1.341 7.924 -6.136 1.00 92.44 82 GLU A CA 1
ATOM 658 C C . GLU A 1 82 ? 0.170 7.572 -5.214 1.00 92.44 82 GLU A C 1
ATOM 660 O O . GLU A 1 82 ? -0.322 8.431 -4.481 1.00 92.44 82 GLU A O 1
ATOM 665 N N . THR A 1 83 ? -0.272 6.315 -5.233 1.00 91.25 83 THR A N 1
ATOM 666 C CA . THR A 1 83 ? -1.390 5.851 -4.405 1.00 91.25 83 THR A CA 1
ATOM 667 C C . THR A 1 83 ? -1.037 5.916 -2.921 1.00 91.25 83 THR A C 1
ATOM 669 O O . THR A 1 83 ? -1.779 6.527 -2.149 1.00 91.25 83 THR A O 1
ATOM 672 N N . ALA A 1 84 ? 0.135 5.398 -2.540 1.00 92.94 84 ALA A N 1
ATOM 673 C CA . ALA A 1 84 ? 0.629 5.430 -1.166 1.00 92.94 84 ALA A CA 1
ATOM 674 C C . ALA A 1 84 ? 0.758 6.868 -0.633 1.00 92.94 84 ALA A C 1
ATOM 676 O O . ALA A 1 84 ? 0.293 7.180 0.467 1.00 92.94 84 ALA A O 1
ATOM 677 N N . HIS A 1 85 ? 1.325 7.777 -1.437 1.00 94.19 85 HIS A N 1
ATOM 678 C CA . HIS A 1 85 ? 1.474 9.178 -1.041 1.00 94.19 85 HIS A CA 1
ATOM 679 C C . HIS A 1 85 ? 0.125 9.884 -0.903 1.00 94.19 85 HIS A C 1
ATOM 681 O O . HIS A 1 85 ? -0.048 10.661 0.028 1.00 94.19 85 HIS A O 1
ATOM 687 N N . ILE A 1 86 ? -0.850 9.621 -1.775 1.00 93.00 86 ILE A N 1
ATOM 688 C CA . ILE A 1 86 ? -2.173 10.257 -1.681 1.00 93.00 86 ILE A CA 1
ATOM 689 C C . ILE A 1 86 ? -2.917 9.817 -0.421 1.00 93.00 86 ILE A C 1
ATOM 691 O O . ILE A 1 86 ? -3.500 10.657 0.269 1.00 93.00 86 ILE A O 1
ATOM 695 N N . GLN A 1 87 ? -2.879 8.525 -0.093 1.00 91.69 87 GLN A N 1
ATOM 696 C CA . GLN A 1 87 ? -3.494 8.006 1.130 1.00 91.69 87 GLN A CA 1
ATOM 697 C C . GLN A 1 87 ? -2.836 8.606 2.383 1.00 91.69 87 GLN A C 1
ATOM 699 O O . GLN A 1 87 ? -3.520 9.000 3.331 1.00 91.69 87 GLN A O 1
ATOM 704 N N . TYR A 1 88 ? -1.507 8.728 2.383 1.00 94.25 88 TYR A N 1
ATOM 705 C CA . TYR A 1 88 ? -0.775 9.372 3.471 1.00 94.25 88 TYR A CA 1
ATOM 706 C C . TYR A 1 88 ? -1.074 10.876 3.575 1.00 94.25 88 TYR A C 1
ATOM 708 O O . TYR A 1 88 ? -1.381 11.366 4.660 1.00 94.25 88 TYR A O 1
ATOM 716 N N . GLN A 1 89 ? -1.076 11.604 2.454 1.00 94.31 89 GLN A N 1
ATOM 717 C CA . GLN A 1 89 ? -1.411 13.031 2.411 1.00 94.31 89 GLN A CA 1
ATOM 718 C C . GLN A 1 89 ? -2.824 13.303 2.928 1.00 94.31 89 GLN A C 1
ATOM 720 O O . GLN A 1 89 ? -3.044 14.305 3.606 1.00 94.31 89 GLN A O 1
ATOM 725 N N . PHE A 1 90 ? -3.784 12.420 2.636 1.00 93.12 90 PHE A N 1
ATOM 726 C CA . PHE A 1 90 ? -5.111 12.506 3.235 1.00 93.12 90 PHE A CA 1
ATOM 727 C C . PHE A 1 90 ? -5.026 12.469 4.766 1.00 93.12 90 PHE A C 1
ATOM 729 O O . PHE A 1 90 ? -5.544 13.372 5.424 1.00 93.12 90 P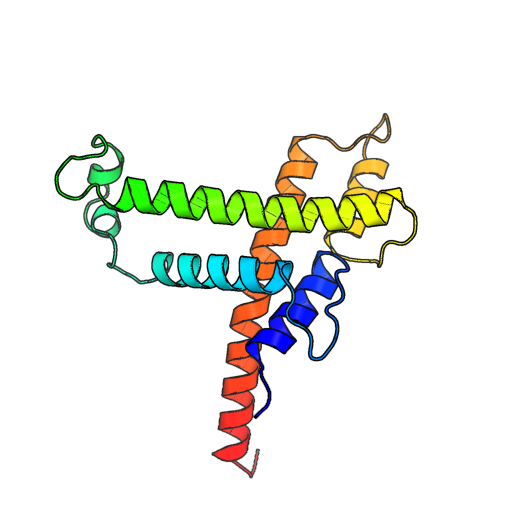HE A O 1
ATOM 736 N N . ALA A 1 91 ? -4.338 11.470 5.327 1.00 93.69 91 ALA A N 1
ATOM 737 C CA . ALA A 1 91 ? -4.197 11.330 6.773 1.00 93.69 91 ALA A CA 1
ATOM 738 C C . ALA A 1 91 ? -3.481 12.544 7.390 1.00 93.69 91 ALA A C 1
ATOM 740 O O . ALA A 1 91 ? -3.962 13.096 8.377 1.00 93.69 91 ALA A O 1
ATOM 741 N N . GLN A 1 92 ? -2.401 13.031 6.769 1.00 93.62 92 GLN A N 1
ATOM 742 C CA . GLN A 1 92 ? -1.702 14.240 7.213 1.00 93.62 92 GLN A CA 1
ATOM 743 C C . GLN A 1 92 ? -2.607 15.474 7.243 1.00 93.62 92 GLN A C 1
ATOM 745 O O . GLN A 1 92 ? -2.583 16.217 8.222 1.00 93.62 92 GLN A O 1
ATOM 750 N N . ARG A 1 93 ? -3.429 15.695 6.207 1.00 94.25 93 ARG A N 1
ATOM 751 C CA . ARG A 1 93 ? -4.369 16.829 6.170 1.00 94.25 93 ARG A CA 1
ATOM 752 C C . ARG A 1 93 ? -5.382 16.759 7.306 1.00 94.25 93 ARG A C 1
ATOM 754 O O . ARG A 1 93 ? -5.671 17.781 7.918 1.00 94.25 93 ARG A O 1
ATOM 761 N N . GLN A 1 94 ? -5.894 15.566 7.605 1.00 93.69 94 GLN A N 1
ATOM 762 C CA . GLN A 1 94 ? -6.817 15.369 8.723 1.00 93.69 94 GLN A CA 1
ATOM 763 C C . GLN A 1 94 ? -6.134 15.634 10.074 1.00 93.69 94 GLN A C 1
ATOM 765 O O . GLN A 1 94 ? -6.732 16.263 10.945 1.00 93.69 94 GLN A O 1
ATOM 770 N N . ILE A 1 95 ? -4.877 15.198 10.237 1.00 93.38 95 ILE A N 1
ATOM 771 C CA . ILE A 1 95 ? -4.085 15.437 11.456 1.00 93.38 95 ILE A CA 1
ATOM 772 C C . ILE A 1 95 ? -3.838 16.938 11.636 1.00 93.38 95 ILE A C 1
ATOM 774 O O . ILE A 1 95 ? -4.048 17.471 12.721 1.00 93.38 95 ILE A O 1
ATOM 778 N N . ALA A 1 96 ? -3.441 17.635 10.569 1.00 92.31 96 ALA A N 1
ATOM 779 C CA . ALA A 1 96 ? -3.205 19.078 10.593 1.00 92.31 96 ALA A CA 1
ATOM 780 C C . ALA A 1 96 ? -4.480 19.882 10.900 1.00 92.31 96 ALA A C 1
ATOM 782 O O . ALA A 1 96 ? -4.416 20.903 11.576 1.00 92.31 96 ALA A O 1
ATOM 783 N N . ALA A 1 97 ? -5.640 19.407 10.440 1.00 93.31 97 ALA A N 1
ATOM 784 C CA . ALA A 1 97 ? -6.937 20.006 10.743 1.00 93.31 97 ALA A CA 1
ATOM 785 C C . ALA A 1 97 ? -7.452 19.688 12.163 1.00 93.31 97 ALA A C 1
ATOM 787 O O . ALA A 1 97 ? -8.483 20.223 12.566 1.00 93.31 97 ALA A O 1
ATOM 788 N N . GLY A 1 98 ? -6.777 18.811 12.918 1.00 91.44 98 GLY A N 1
ATOM 789 C CA . GLY A 1 98 ? -7.188 18.401 14.264 1.00 91.44 98 GLY A CA 1
ATOM 790 C C . GLY A 1 98 ? -8.469 17.558 14.310 1.00 91.44 98 GLY A C 1
ATOM 791 O O . GLY A 1 98 ? -9.036 17.363 15.382 1.00 91.44 98 GLY A O 1
ATOM 792 N N . CYS A 1 99 ? -8.941 17.064 13.162 1.00 91.94 99 CYS A N 1
ATOM 793 C CA . CYS A 1 99 ? -10.166 16.272 13.034 1.00 91.94 99 CYS A CA 1
ATOM 794 C C . CYS A 1 99 ? -9.897 14.821 12.608 1.00 91.94 99 CYS A C 1
ATOM 796 O O . CYS A 1 99 ? -10.815 14.108 12.191 1.00 91.94 99 CYS A O 1
ATOM 798 N N . HIS A 1 100 ? -8.646 14.361 12.709 1.00 90.75 100 HIS A N 1
ATOM 799 C CA . HIS A 1 100 ? -8.291 13.007 12.312 1.00 90.75 100 HIS A CA 1
ATOM 800 C C . HIS A 1 100 ? -8.944 11.952 13.188 1.00 90.75 100 HIS A C 1
ATOM 802 O O . HIS A 1 100 ? -9.089 12.065 14.405 1.00 90.75 100 HIS A O 1
ATOM 808 N N . ARG A 1 101 ? -9.261 10.837 12.541 1.00 92.06 101 ARG A N 1
ATOM 809 C CA . ARG A 1 101 ? -9.585 9.604 13.235 1.00 92.06 101 ARG A CA 1
ATOM 810 C C . ARG A 1 101 ? -8.293 8.902 13.640 1.00 92.06 101 ARG A C 1
ATOM 812 O O . ARG A 1 101 ? -7.359 8.818 12.842 1.00 92.06 101 ARG A O 1
ATOM 819 N N . GLN A 1 102 ? -8.268 8.323 14.841 1.00 93.94 102 GLN A N 1
ATOM 820 C CA . GLN A 1 102 ? -7.177 7.428 15.221 1.00 93.94 102 GLN A CA 1
ATOM 821 C C . GLN A 1 102 ? -7.061 6.274 14.220 1.00 93.94 102 GLN A C 1
ATOM 823 O O . GLN A 1 102 ? -8.023 5.541 13.981 1.00 93.94 102 GLN A O 1
ATOM 828 N N . SER A 1 103 ? -5.870 6.126 13.658 1.00 96.25 103 SER A N 1
ATOM 829 C CA . SER A 1 103 ? -5.524 5.153 12.626 1.00 96.25 103 SER A CA 1
ATOM 830 C C . SER A 1 103 ? -4.065 4.722 12.780 1.00 96.25 103 SER A C 1
ATOM 832 O O . SER A 1 103 ? -3.338 5.273 13.610 1.00 96.25 103 SER A O 1
ATOM 834 N N . TYR A 1 104 ? -3.628 3.726 12.010 1.00 96.31 104 TYR A N 1
ATOM 835 C CA . TYR A 1 104 ? -2.223 3.307 11.993 1.00 96.31 104 TYR A CA 1
ATOM 836 C C . TYR A 1 104 ? -1.286 4.483 11.683 1.00 96.31 104 TYR A C 1
ATOM 838 O O . TYR A 1 104 ? -0.375 4.760 12.463 1.00 96.31 104 TYR A O 1
ATOM 846 N N . VAL A 1 105 ? -1.560 5.223 10.600 1.00 96.62 105 VAL A N 1
ATOM 847 C CA . VAL A 1 105 ? -0.743 6.373 10.190 1.00 96.62 105 VAL A CA 1
ATOM 848 C C . VAL A 1 105 ? -0.752 7.459 11.257 1.00 96.62 105 VAL A C 1
ATOM 850 O O . VAL A 1 105 ? 0.315 7.930 11.636 1.00 96.62 105 VAL A O 1
ATOM 853 N N . SER A 1 106 ? -1.920 7.835 11.792 1.00 95.81 106 SER A N 1
ATOM 854 C CA . SER A 1 106 ? -1.966 8.915 12.785 1.00 95.81 106 SER A CA 1
ATOM 855 C C . SER A 1 106 ? -1.199 8.563 14.057 1.00 95.81 106 SER A C 1
ATOM 857 O O . SER A 1 106 ? -0.478 9.403 14.582 1.00 95.81 106 SER A O 1
ATOM 859 N N . LYS A 1 107 ? -1.295 7.311 14.521 1.00 95.94 107 LYS A N 1
ATOM 860 C CA . LYS A 1 107 ? -0.562 6.840 15.702 1.00 95.94 107 LYS A CA 1
ATOM 861 C C . LYS A 1 107 ? 0.946 6.854 15.482 1.00 95.94 107 LYS A C 1
ATOM 863 O O . LYS A 1 107 ? 1.670 7.235 16.396 1.00 95.94 107 LYS A O 1
ATOM 868 N N . LEU A 1 108 ? 1.420 6.444 14.304 1.00 96.00 108 LEU A N 1
ATOM 869 C CA . LEU A 1 108 ? 2.851 6.480 14.003 1.00 96.00 108 LEU A CA 1
ATOM 870 C C . LEU A 1 108 ? 3.367 7.906 13.844 1.00 96.00 108 LEU A C 1
ATOM 872 O O . LEU A 1 108 ? 4.384 8.226 14.438 1.00 96.00 108 LEU A O 1
ATOM 876 N N . VAL A 1 109 ? 2.641 8.778 13.142 1.00 94.75 109 VAL A N 1
ATOM 877 C CA . VAL A 1 109 ? 3.024 10.192 13.012 1.00 94.75 109 VAL A CA 1
ATOM 878 C C . VAL A 1 109 ? 3.087 10.867 14.385 1.00 94.75 109 VAL A C 1
ATOM 880 O O . VAL A 1 109 ? 4.071 11.530 14.697 1.00 94.75 109 VAL A O 1
ATOM 883 N N . GLU A 1 110 ? 2.075 10.678 15.236 1.00 92.38 110 GLU A N 1
ATOM 884 C CA . GLU A 1 110 ? 2.078 11.218 16.603 1.00 92.38 110 GLU A CA 1
ATOM 885 C C . GLU A 1 110 ? 3.228 10.665 17.448 1.00 92.38 110 GLU A C 1
ATOM 887 O O . GLU A 1 110 ? 3.813 11.399 18.242 1.00 92.38 110 GLU A O 1
ATOM 892 N N . ARG A 1 111 ? 3.545 9.375 17.302 1.00 92.94 111 ARG A N 1
ATOM 893 C CA . ARG A 1 111 ? 4.648 8.736 18.020 1.00 92.94 111 ARG A CA 1
ATOM 894 C C . ARG A 1 111 ? 6.000 9.280 17.567 1.00 92.94 111 ARG A C 1
ATOM 896 O O . ARG A 1 111 ? 6.765 9.717 18.415 1.00 92.94 111 ARG A O 1
ATOM 903 N N . SER A 1 112 ? 6.263 9.306 16.265 1.00 91.69 112 SER A N 1
ATOM 904 C CA . SER A 1 112 ? 7.530 9.790 15.715 1.00 91.69 112 SER A CA 1
ATOM 905 C C . SER A 1 112 ? 7.771 11.262 16.049 1.00 91.69 112 SER A C 1
ATOM 907 O O . SER A 1 112 ? 8.883 11.630 16.401 1.00 91.69 112 SER A O 1
ATOM 909 N N . ARG A 1 113 ? 6.724 12.100 16.057 1.00 90.75 113 ARG A N 1
ATOM 910 C CA . ARG A 1 113 ? 6.843 13.495 16.517 1.00 90.75 113 ARG A CA 1
ATOM 911 C C . ARG A 1 113 ? 7.185 13.619 18.003 1.00 90.75 113 ARG A C 1
ATOM 913 O O . ARG A 1 113 ? 7.868 14.556 18.382 1.00 90.75 113 ARG A O 1
ATOM 920 N N . LYS A 1 114 ? 6.713 12.700 18.854 1.00 89.31 114 LYS A N 1
ATOM 921 C CA . LYS A 1 114 ? 7.053 12.685 20.292 1.00 89.31 114 LYS A CA 1
ATOM 922 C C . LYS A 1 114 ? 8.472 12.196 20.567 1.00 89.31 114 LYS A C 1
ATOM 924 O O . LYS A 1 114 ? 9.028 12.542 21.600 1.00 89.31 114 LYS A O 1
ATOM 929 N N . GLU A 1 115 ? 9.000 11.341 19.697 1.00 88.81 115 GLU A N 1
ATOM 930 C CA . GLU A 1 115 ? 10.363 10.804 19.785 1.00 88.81 115 GLU A CA 1
ATOM 931 C C . GLU A 1 115 ? 11.401 11.759 19.154 1.00 88.81 115 GLU A C 1
ATOM 933 O O . GLU A 1 115 ? 12.597 11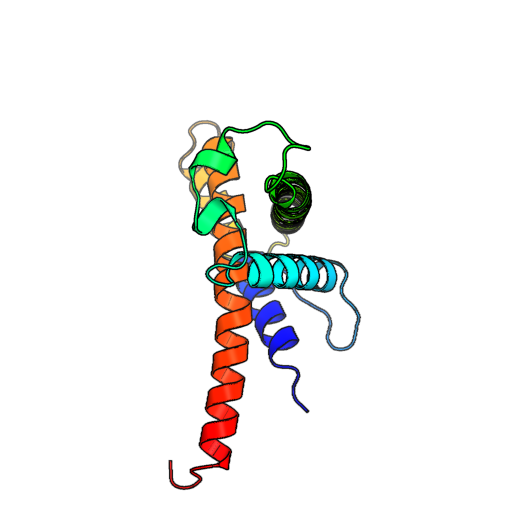.561 19.347 1.00 88.81 115 GLU A O 1
ATOM 938 N N . SER A 1 116 ? 10.952 12.797 18.438 1.00 88.50 116 SER A N 1
ATOM 939 C CA . SER A 1 116 ? 11.785 13.840 17.832 1.00 88.50 116 SER A CA 1
ATOM 940 C C . SER A 1 116 ? 12.055 14.992 18.803 1.00 88.50 116 SER A C 1
ATOM 942 O O . SER A 1 116 ? 11.135 15.478 19.461 1.00 88.50 116 SER A O 1
ATOM 944 N N . ASP A 1 117 ? 13.303 15.464 18.851 1.00 83.00 117 ASP A N 1
ATOM 945 C CA . ASP A 1 117 ? 13.724 16.566 19.727 1.00 83.00 117 ASP A CA 1
ATOM 946 C C . ASP A 1 117 ? 13.120 17.925 19.326 1.00 83.00 117 ASP A C 1
ATOM 948 O O . ASP A 1 117 ? 12.864 18.753 20.201 1.00 83.00 117 ASP A O 1
ATOM 952 N N . ASP A 1 118 ? 12.875 18.172 18.031 1.00 85.62 118 ASP A N 1
ATOM 953 C CA . ASP A 1 118 ? 12.246 19.423 17.565 1.00 85.62 118 ASP A CA 1
ATOM 954 C C . ASP A 1 118 ? 10.718 19.305 17.365 1.00 85.62 118 ASP A C 1
ATOM 956 O O . ASP A 1 118 ? 10.017 20.314 17.261 1.00 85.62 118 ASP A O 1
ATOM 960 N N . GLY A 1 119 ? 10.188 18.075 17.391 1.00 80.19 119 GLY A N 1
ATOM 961 C CA . GLY A 1 119 ? 8.780 17.774 17.127 1.00 80.19 119 GLY A CA 1
ATOM 962 C C . GLY A 1 119 ? 8.442 17.502 15.655 1.00 80.19 119 GLY A C 1
ATOM 963 O O . GLY A 1 119 ? 7.308 17.102 15.365 1.00 80.19 119 GLY A O 1
ATOM 964 N N . ASP A 1 120 ? 9.399 17.652 14.738 1.00 86.31 120 ASP A N 1
ATOM 965 C CA . ASP A 1 120 ? 9.255 17.345 13.318 1.00 86.31 120 ASP A CA 1
ATOM 966 C C . ASP A 1 120 ? 9.444 15.859 13.022 1.00 86.31 120 ASP A C 1
ATOM 968 O O . ASP A 1 120 ? 10.125 15.106 13.723 1.00 86.31 120 ASP A O 1
ATOM 972 N N . LEU A 1 121 ? 8.798 15.427 11.940 1.00 89.00 121 LEU A N 1
ATOM 973 C CA . LEU A 1 121 ? 8.866 14.058 11.456 1.00 89.00 121 LEU A CA 1
ATOM 974 C C . LEU A 1 121 ? 10.110 13.884 10.576 1.00 89.00 121 LEU A C 1
ATOM 976 O O . LEU A 1 121 ? 10.217 14.512 9.524 1.00 89.00 121 LEU A O 1
ATOM 980 N N . ASN A 1 122 ? 11.018 12.995 10.981 1.00 91.19 122 ASN A N 1
ATOM 981 C CA . ASN A 1 122 ? 12.181 12.621 10.178 1.00 91.19 122 ASN A CA 1
ATOM 982 C C . ASN A 1 122 ? 11.732 12.078 8.799 1.00 91.19 122 ASN A C 1
ATOM 984 O O . ASN A 1 122 ? 10.854 11.208 8.749 1.00 91.19 122 ASN A O 1
ATOM 988 N N . PRO A 1 123 ? 12.343 12.520 7.680 1.00 92.00 123 PRO A N 1
ATOM 989 C CA . PRO A 1 123 ? 12.042 12.004 6.345 1.00 92.00 123 PRO A CA 1
ATOM 990 C C . PRO A 1 123 ? 12.128 10.477 6.202 1.00 92.00 123 PRO A C 1
ATOM 992 O O . PRO A 1 123 ? 11.374 9.889 5.423 1.00 92.00 123 PRO A O 1
ATOM 995 N N . GLU A 1 124 ? 13.034 9.813 6.927 1.00 92.25 124 GLU A N 1
ATOM 996 C CA . GLU A 1 124 ? 13.134 8.347 6.883 1.00 92.25 124 GLU A CA 1
ATOM 997 C C . GLU A 1 124 ? 11.935 7.665 7.550 1.00 92.25 124 GLU A C 1
ATOM 999 O O . GLU A 1 124 ? 11.388 6.710 6.990 1.00 92.25 124 GLU A O 1
ATOM 1004 N N . ASP A 1 125 ? 11.476 8.195 8.685 1.00 92.94 125 ASP A N 1
ATOM 1005 C CA . ASP A 1 125 ? 10.295 7.693 9.389 1.00 92.94 125 ASP A CA 1
ATOM 1006 C C . ASP A 1 125 ? 9.025 7.959 8.586 1.00 92.94 125 ASP A C 1
ATOM 1008 O O . ASP A 1 125 ? 8.188 7.070 8.434 1.00 92.94 125 ASP A O 1
ATOM 1012 N N . GLU A 1 126 ? 8.897 9.151 7.999 1.00 94.50 126 GLU A N 1
ATOM 1013 C CA . GLU A 1 126 ? 7.791 9.478 7.099 1.00 94.50 126 GLU A CA 1
ATOM 1014 C C . GLU A 1 126 ? 7.722 8.487 5.936 1.00 94.50 126 GLU A C 1
ATOM 1016 O O . GLU A 1 126 ? 6.670 7.906 5.649 1.00 94.50 126 GLU A O 1
ATOM 1021 N N . ARG A 1 127 ? 8.867 8.230 5.299 1.00 95.00 127 ARG A N 1
ATOM 1022 C CA . ARG A 1 127 ? 8.968 7.261 4.214 1.00 95.00 127 ARG A CA 1
ATOM 1023 C C . ARG A 1 127 ? 8.576 5.860 4.684 1.00 95.00 127 ARG A C 1
ATOM 1025 O O . ARG A 1 127 ? 7.826 5.178 3.984 1.00 95.00 127 ARG A O 1
ATOM 1032 N N . ALA A 1 128 ? 9.062 5.426 5.846 1.00 95.44 128 ALA A N 1
ATOM 1033 C CA . ALA A 1 128 ? 8.708 4.136 6.421 1.00 95.44 128 ALA A CA 1
ATOM 1034 C C . ALA A 1 128 ? 7.195 4.027 6.659 1.00 95.44 128 ALA A C 1
ATOM 1036 O O . ALA A 1 128 ? 6.596 3.053 6.211 1.00 95.44 128 ALA A O 1
ATOM 1037 N N . ILE A 1 129 ? 6.569 5.044 7.261 1.00 96.56 129 ILE A N 1
ATOM 1038 C CA . ILE A 1 129 ? 5.121 5.100 7.513 1.00 96.56 129 ILE A CA 1
ATOM 1039 C C . ILE A 1 129 ? 4.326 4.976 6.209 1.00 96.56 129 ILE A C 1
ATOM 1041 O O . ILE A 1 129 ? 3.363 4.210 6.153 1.00 96.56 129 ILE A O 1
ATOM 1045 N N . ILE A 1 130 ? 4.724 5.695 5.154 1.00 95.31 130 ILE A N 1
ATOM 1046 C CA . ILE A 1 130 ? 4.049 5.647 3.847 1.00 95.31 130 ILE A CA 1
ATOM 1047 C C . ILE A 1 130 ? 4.060 4.219 3.285 1.00 95.31 130 ILE A C 1
ATOM 1049 O O . ILE A 1 130 ? 3.012 3.688 2.909 1.00 95.31 130 ILE A O 1
ATOM 1053 N N . TYR A 1 131 ? 5.230 3.576 3.241 1.00 93.62 131 TYR A N 1
ATOM 1054 C CA . TYR A 1 131 ? 5.361 2.251 2.631 1.00 93.62 131 TYR A CA 1
ATOM 1055 C C . TYR A 1 131 ? 4.763 1.132 3.489 1.00 93.62 131 TYR A C 1
ATOM 1057 O O . TYR A 1 131 ? 4.156 0.209 2.942 1.00 93.62 131 TYR A O 1
ATOM 1065 N N . THR A 1 132 ? 4.885 1.193 4.817 1.00 94.94 132 THR A N 1
ATOM 1066 C CA . THR A 1 132 ? 4.269 0.188 5.696 1.00 94.94 132 THR A CA 1
ATOM 1067 C C . THR A 1 132 ? 2.748 0.291 5.684 1.00 94.94 132 THR A C 1
ATOM 1069 O O . THR A 1 132 ? 2.081 -0.742 5.650 1.00 94.94 132 THR A O 1
ATOM 1072 N N . ALA A 1 133 ? 2.190 1.504 5.624 1.00 93.94 133 ALA A N 1
ATOM 1073 C CA . ALA A 1 133 ? 0.755 1.716 5.463 1.00 93.94 133 ALA A CA 1
ATOM 1074 C C . ALA A 1 133 ? 0.241 1.152 4.128 1.00 93.94 133 ALA A C 1
ATOM 1076 O O . ALA A 1 133 ? -0.755 0.428 4.114 1.00 93.94 133 ALA A O 1
ATOM 1077 N N . ALA A 1 134 ? 0.953 1.409 3.026 1.00 89.38 134 ALA A N 1
ATOM 1078 C CA . ALA A 1 134 ? 0.606 0.865 1.713 1.00 89.38 134 ALA A CA 1
ATOM 1079 C C . ALA A 1 134 ? 0.637 -0.675 1.694 1.00 89.38 134 ALA A C 1
ATOM 1081 O O . ALA A 1 134 ? -0.284 -1.306 1.174 1.00 89.38 134 ALA A O 1
ATOM 1082 N N . ASN A 1 135 ? 1.647 -1.290 2.320 1.00 88.19 135 ASN A N 1
ATOM 1083 C CA . ASN A 1 135 ? 1.730 -2.748 2.461 1.00 88.19 135 ASN A CA 1
ATOM 1084 C C . ASN A 1 135 ? 0.585 -3.315 3.308 1.00 88.19 135 ASN A C 1
ATOM 1086 O O . ASN A 1 135 ? 0.014 -4.347 2.957 1.00 88.19 135 ASN A O 1
ATOM 1090 N N . LEU A 1 136 ? 0.234 -2.644 4.409 1.00 90.56 136 LEU A N 1
ATOM 1091 C CA . LEU A 1 136 ? -0.865 -3.060 5.277 1.00 90.56 136 LEU A CA 1
ATOM 1092 C C . LEU A 1 136 ? -2.207 -2.986 4.545 1.00 90.56 136 LEU A C 1
ATOM 1094 O O . LEU A 1 136 ? -3.045 -3.870 4.714 1.00 90.56 136 LEU A O 1
ATOM 1098 N N . TYR A 1 137 ? -2.384 -1.977 3.687 1.00 86.38 137 TYR A N 1
ATOM 1099 C CA . TYR A 1 137 ? -3.527 -1.922 2.792 1.00 86.38 137 TYR A CA 1
ATOM 1100 C C . TYR A 1 137 ? -3.532 -3.092 1.802 1.00 86.38 137 TYR A C 1
ATOM 1102 O O . TYR A 1 137 ? -4.504 -3.848 1.758 1.00 86.38 137 TYR A O 1
ATOM 1110 N N . GLY A 1 138 ? -2.448 -3.258 1.037 1.00 79.31 138 GLY A N 1
ATOM 1111 C CA . GLY A 1 138 ? -2.380 -4.260 -0.025 1.00 79.31 138 GLY A CA 1
ATOM 1112 C C . GLY A 1 138 ? -2.546 -5.690 0.486 1.00 79.31 138 GLY A C 1
ATOM 1113 O O . GLY A 1 138 ? -3.276 -6.475 -0.110 1.00 79.31 138 GLY A O 1
ATOM 1114 N N . GLY A 1 139 ? -1.933 -6.017 1.626 1.00 78.69 139 GLY A N 1
ATOM 1115 C CA . GLY A 1 139 ? -2.103 -7.321 2.267 1.00 78.69 139 GLY A CA 1
ATOM 1116 C C . GLY A 1 139 ? -3.453 -7.480 2.970 1.00 78.69 139 GLY A C 1
ATOM 1117 O O . GLY A 1 139 ? -4.038 -8.556 2.938 1.00 78.69 139 GLY A O 1
ATOM 1118 N N . GLY A 1 140 ? -3.973 -6.429 3.605 1.00 82.44 140 GLY A N 1
ATOM 1119 C CA . GLY A 1 140 ? -5.192 -6.525 4.407 1.00 82.44 140 GLY A CA 1
ATOM 1120 C C . GLY A 1 140 ? -6.472 -6.606 3.577 1.00 82.44 140 GLY A C 1
ATOM 1121 O O . GLY A 1 140 ? -7.377 -7.364 3.929 1.00 82.44 140 GLY A O 1
ATOM 1122 N N . ALA A 1 141 ? -6.568 -5.826 2.497 1.00 83.56 141 ALA A N 1
ATOM 1123 C CA . ALA A 1 141 ? -7.816 -5.666 1.756 1.00 83.56 141 ALA A CA 1
ATOM 1124 C C . ALA A 1 141 ? -8.179 -6.933 0.961 1.00 83.56 141 ALA A C 1
ATOM 1126 O O . ALA A 1 141 ? -9.256 -7.500 1.152 1.00 83.56 141 ALA A O 1
ATOM 1127 N N . ASP A 1 142 ? -7.265 -7.420 0.127 1.00 81.38 142 ASP A N 1
ATOM 1128 C CA . ASP A 1 142 ? -7.520 -8.561 -0.761 1.00 81.38 142 ASP A CA 1
ATOM 1129 C C . ASP A 1 142 ? -7.698 -9.871 0.030 1.00 81.38 142 ASP A C 1
ATOM 1131 O O . ASP A 1 142 ? -8.681 -10.593 -0.133 1.00 81.38 142 ASP A O 1
ATOM 1135 N N . ILE A 1 143 ? -6.816 -10.129 1.006 1.00 85.12 143 ILE A N 1
ATOM 1136 C CA . ILE A 1 143 ? -6.859 -11.358 1.817 1.00 85.12 143 ILE A CA 1
ATOM 1137 C C . ILE A 1 143 ? -8.156 -11.447 2.629 1.00 85.12 143 ILE A C 1
ATOM 1139 O O . ILE A 1 143 ? -8.759 -12.518 2.715 1.00 85.12 143 ILE A O 1
ATOM 1143 N N . THR A 1 144 ? -8.619 -10.337 3.209 1.00 87.62 144 THR A N 1
ATOM 1144 C CA . THR A 1 144 ? -9.867 -10.337 3.988 1.00 87.62 144 THR A CA 1
ATOM 1145 C C . THR A 1 144 ? -11.079 -10.581 3.086 1.00 87.62 144 THR A C 1
ATOM 1147 O O . THR A 1 144 ? -11.984 -11.319 3.478 1.00 87.62 144 THR A O 1
ATOM 1150 N N . ALA A 1 145 ? -11.094 -10.038 1.864 1.00 87.12 145 ALA A N 1
ATOM 1151 C CA . ALA A 1 145 ? -12.166 -10.292 0.903 1.00 87.12 145 ALA A CA 1
ATOM 1152 C C . ALA A 1 145 ? -12.203 -11.765 0.454 1.00 87.12 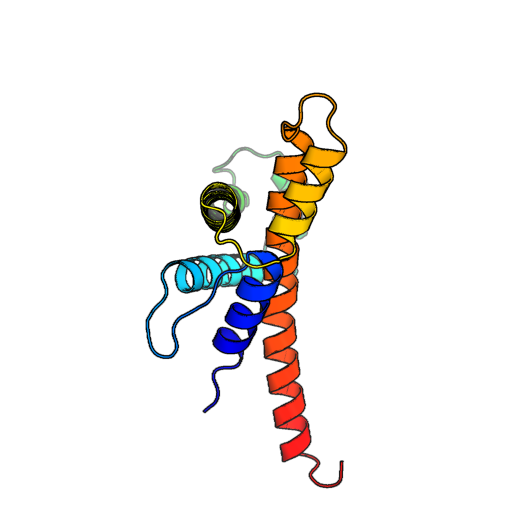145 ALA A C 1
ATOM 1154 O O . ALA A 1 145 ? -13.268 -12.394 0.472 1.00 87.12 145 ALA A O 1
ATOM 1155 N N . ILE A 1 146 ? -11.037 -12.352 0.162 1.00 88.62 146 ILE A N 1
ATOM 1156 C CA . ILE A 1 146 ? -10.887 -13.783 -0.145 1.00 88.62 146 ILE A CA 1
ATOM 1157 C C . ILE A 1 146 ? -11.352 -14.644 1.036 1.00 88.62 146 ILE A C 1
ATOM 1159 O O . ILE A 1 146 ? -12.085 -15.617 0.843 1.00 88.62 146 ILE A O 1
ATOM 1163 N N . GLY A 1 147 ? -10.967 -14.278 2.261 1.00 91.50 147 GLY A N 1
ATOM 1164 C CA . GLY A 1 147 ? -11.357 -14.977 3.484 1.00 91.50 147 GLY A CA 1
ATOM 1165 C C . GLY A 1 147 ? -12.870 -14.975 3.702 1.00 91.50 147 GLY A C 1
ATOM 1166 O O . GLY A 1 147 ? -13.455 -16.036 3.904 1.00 91.50 147 GLY A O 1
ATOM 1167 N N . MET A 1 148 ? -13.524 -13.814 3.589 1.00 91.38 148 MET A N 1
ATOM 1168 C CA . MET A 1 148 ? -14.985 -13.700 3.721 1.00 91.38 148 MET A CA 1
ATOM 1169 C C . MET A 1 148 ? -15.729 -14.472 2.628 1.00 91.38 148 MET A C 1
ATOM 1171 O O . MET A 1 148 ? -16.731 -15.132 2.911 1.00 91.38 148 MET A O 1
ATOM 1175 N N . THR A 1 149 ? -15.224 -14.431 1.394 1.00 92.06 149 THR A N 1
ATOM 1176 C CA . THR A 1 149 ? -15.791 -15.186 0.270 1.00 92.06 149 THR A CA 1
ATOM 1177 C C . THR A 1 149 ? -15.686 -16.689 0.520 1.00 92.06 149 THR A C 1
ATOM 1179 O O . THR A 1 149 ? -16.679 -17.407 0.408 1.00 92.06 149 THR A O 1
ATOM 1182 N N . SER A 1 150 ? -14.506 -17.158 0.929 1.00 92.56 150 SER A N 1
ATOM 1183 C CA . SER A 1 150 ? -14.244 -18.573 1.216 1.00 92.56 150 SER A CA 1
ATOM 1184 C C . SER A 1 150 ? -15.062 -19.072 2.404 1.00 92.56 150 SER A C 1
ATOM 1186 O O . SER A 1 150 ? -15.641 -20.152 2.342 1.00 92.56 150 SER A O 1
ATOM 1188 N N . PHE A 1 151 ? -15.164 -18.267 3.465 1.00 93.44 151 PHE A N 1
ATOM 1189 C CA . PHE A 1 151 ? -15.996 -18.563 4.627 1.00 93.44 151 PHE A CA 1
ATOM 1190 C C . PHE A 1 151 ? -17.474 -18.673 4.244 1.00 93.44 151 PHE A C 1
ATOM 1192 O O . PHE A 1 151 ? -18.122 -19.661 4.572 1.00 93.44 151 PHE A O 1
ATOM 1199 N N . THR A 1 152 ? -17.996 -17.698 3.494 1.00 93.50 152 THR A N 1
ATOM 1200 C CA . THR A 1 152 ? -19.394 -17.710 3.039 1.00 93.50 152 THR A CA 1
ATOM 1201 C C . THR A 1 152 ? -19.678 -18.940 2.179 1.00 93.50 152 THR A C 1
ATOM 1203 O O . THR A 1 152 ? -20.695 -19.602 2.366 1.00 93.50 152 THR A O 1
ATOM 1206 N N . LEU A 1 153 ? -18.761 -19.288 1.272 1.00 94.12 153 LEU A N 1
ATOM 1207 C CA . LEU A 1 153 ? -18.865 -20.500 0.464 1.00 94.12 153 LEU A CA 1
ATOM 1208 C C . LEU A 1 153 ? -18.866 -21.767 1.331 1.00 94.12 153 LEU A C 1
ATOM 1210 O O . LEU A 1 153 ? -19.682 -22.656 1.102 1.00 94.12 153 LEU A O 1
ATOM 1214 N N . ALA A 1 154 ? -17.994 -21.843 2.337 1.00 96.00 154 ALA A N 1
ATOM 1215 C CA . ALA A 1 154 ? -17.943 -22.976 3.254 1.00 96.00 154 ALA A CA 1
ATOM 1216 C C . ALA A 1 154 ? -19.256 -23.139 4.038 1.00 96.00 154 ALA A C 1
ATOM 1218 O O . ALA A 1 154 ? -19.772 -24.248 4.099 1.00 96.00 154 ALA A O 1
ATOM 1219 N N . MET A 1 155 ? -19.841 -22.049 4.546 1.00 96.00 155 MET A N 1
ATOM 1220 C CA . MET A 1 155 ? -21.138 -22.075 5.245 1.00 96.00 155 MET A CA 1
ATOM 1221 C C . MET A 1 155 ? -22.292 -22.546 4.342 1.00 96.00 155 MET A C 1
ATOM 1223 O O . MET A 1 155 ? -23.242 -23.159 4.818 1.00 96.00 155 MET A O 1
ATOM 1227 N N . ILE A 1 156 ? -22.222 -22.279 3.031 1.00 95.56 156 ILE A N 1
ATOM 1228 C CA . ILE A 1 156 ? -23.217 -22.758 2.056 1.00 95.56 156 ILE A CA 1
ATOM 1229 C C . ILE A 1 156 ? -23.037 -24.255 1.769 1.00 95.56 156 ILE A C 1
ATOM 1231 O O . ILE A 1 156 ? -24.020 -24.985 1.665 1.00 95.56 156 ILE A O 1
ATOM 1235 N N . LEU A 1 157 ? -21.792 -24.708 1.597 1.00 96.31 157 LEU A N 1
ATOM 1236 C CA . LEU A 1 157 ? -21.481 -26.096 1.240 1.00 96.31 157 LEU A CA 1
ATOM 1237 C C . LEU A 1 157 ? -21.567 -27.060 2.429 1.00 96.31 157 LEU A C 1
ATOM 1239 O O . LEU A 1 157 ? -21.848 -28.241 2.229 1.00 96.31 157 LEU A O 1
ATOM 1243 N N . PHE A 1 158 ? -21.339 -26.567 3.647 1.00 96.38 158 PHE A N 1
ATOM 1244 C CA . PHE A 1 158 ? -21.338 -27.348 4.882 1.00 96.38 158 PHE A CA 1
ATOM 1245 C C . PHE A 1 158 ? -22.244 -26.683 5.935 1.00 96.38 158 PHE A C 1
ATOM 1247 O O . PHE A 1 158 ? -21.740 -26.057 6.865 1.00 96.38 158 PHE A O 1
ATOM 1254 N N . PRO A 1 159 ? -23.578 -26.815 5.818 1.00 92.12 159 PRO A N 1
ATOM 1255 C CA . PRO A 1 159 ? -24.531 -26.124 6.698 1.00 92.12 159 PRO A CA 1
ATOM 1256 C C . PRO A 1 159 ? -24.521 -26.591 8.162 1.00 92.12 159 PRO A C 1
ATOM 1258 O O . PRO A 1 159 ? -25.147 -25.958 9.002 1.00 92.12 159 PRO A O 1
ATOM 12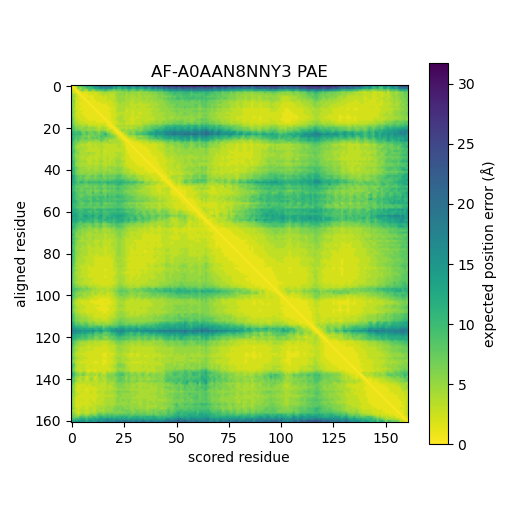61 N N . GLU A 1 160 ? -23.860 -27.715 8.447 1.00 90.88 160 GLU A N 1
ATOM 1262 C CA . GLU A 1 160 ? -23.756 -28.331 9.780 1.00 90.88 160 GLU A CA 1
ATOM 1263 C C . GLU A 1 160 ? -22.584 -27.777 10.618 1.00 90.88 160 GLU A C 1
ATOM 1265 O O . GLU A 1 160 ? -22.354 -28.240 11.736 1.00 90.88 160 GLU A O 1
ATOM 1270 N N . VAL A 1 161 ? -21.796 -26.854 10.053 1.00 73.25 161 VAL A N 1
ATOM 1271 C CA . VAL A 1 161 ? -20.677 -26.174 10.730 1.00 73.25 161 VAL A CA 1
ATOM 1272 C C . VAL A 1 161 ? -21.184 -25.064 11.643 1.00 73.25 161 VAL A C 1
ATOM 1274 O O . VAL A 1 161 ? -22.088 -24.313 11.219 1.00 73.25 161 VAL A O 1
#

Secondary structure (DSSP, 8-state):
---HHHHHHHHHHHHHH---PPTTS--HHHHHHHHHHHHHHHHSSTT-SHHHH-GGGGTSPTTSTT-THHHHHHHHHHHHHHHHHHHHHHHHHHHHTT-PPP-HHHHHHHHHHHHSSSSPPPHHHHHHHHHHHHHHHHHHHHHHHHHHHHHHHHHHH-TT-

Radius of gyration: 19.28 Å; Cα contacts (8 Å, |Δi|>4): 137; chains: 1; bounding box: 46×48×46 Å

InterPro domains:
  IPR036396 Cytochrome P450 superfamily [G3DSA:1.10.630.10] (1-161)
  IPR036396 Cytochrome P450 superfamily [SSF48264] (5-161)
  IPR050364 Cytochrome P450 monooxygenase, fungi [PTHR46300] (4-161)

pLDDT: mean 88.68, std 6.66, range [46.44, 96.62]

Nearest PDB structures (foldseek):
  3ljb-assembly2_B-2  TM=2.643E-01  e=9.573E+00  Homo sapiens
  6jx6-assembly1_C  TM=2.117E-01  e=7.816E+00  Homo sapiens
  3zys-assembly1_B-1  TM=1.708E-01  e=5.765E+00  Homo sapiens

Mean predicted aligned error: 5.65 Å

Organism: NCBI:txid74498